Protein AF-A0A1Y7VJZ4-F1 (afdb_monomer)

Structure (mmCIF, N/CA/C/O backbone):
data_AF-A0A1Y7VJZ4-F1
#
_entry.id   AF-A0A1Y7VJZ4-F1
#
loop_
_atom_site.group_PDB
_atom_site.id
_atom_site.type_symbol
_atom_site.label_atom_id
_atom_site.label_alt_id
_atom_site.label_comp_id
_atom_site.label_asym_id
_atom_site.label_entity_id
_atom_site.label_seq_id
_atom_site.pdbx_PDB_ins_code
_atom_site.Cartn_x
_atom_site.Cartn_y
_atom_site.Cartn_z
_atom_site.occupancy
_atom_site.B_iso_or_equiv
_atom_site.auth_seq_id
_atom_site.auth_comp_id
_atom_site.auth_asym_id
_atom_site.auth_atom_id
_atom_site.pdbx_PDB_model_num
ATOM 1 N N . MET A 1 1 ? 20.063 -3.528 -20.665 1.00 54.34 1 MET A N 1
ATOM 2 C CA . MET A 1 1 ? 18.589 -3.467 -20.560 1.00 54.34 1 MET A CA 1
ATOM 3 C C . MET A 1 1 ? 18.259 -2.530 -19.414 1.00 54.34 1 MET A C 1
ATOM 5 O O . MET A 1 1 ? 18.815 -2.715 -18.342 1.00 54.34 1 MET A O 1
ATOM 9 N N . GLY A 1 2 ? 17.520 -1.452 -19.691 1.00 79.25 2 GLY A N 1
ATOM 10 C CA . GLY A 1 2 ? 17.202 -0.401 -18.716 1.00 79.25 2 GLY A CA 1
ATOM 11 C C . GLY A 1 2 ? 16.030 -0.770 -17.802 1.00 79.25 2 GLY A C 1
ATOM 12 O O . GLY A 1 2 ? 15.527 -1.885 -17.850 1.00 79.25 2 GLY A O 1
ATOM 13 N N . ALA A 1 3 ? 15.571 0.186 -16.996 1.00 81.88 3 ALA A N 1
ATOM 14 C CA . ALA A 1 3 ? 14.530 -0.004 -15.978 1.00 81.88 3 ALA A CA 1
ATOM 15 C C . ALA A 1 3 ? 13.089 -0.175 -16.520 1.00 81.8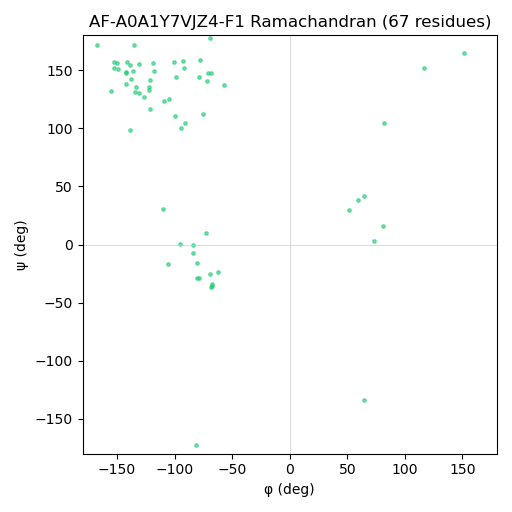8 3 ALA A C 1
ATOM 17 O O . ALA A 1 3 ? 12.140 -0.140 -15.733 1.00 81.88 3 ALA A O 1
ATOM 18 N N . PHE A 1 4 ? 12.910 -0.345 -17.835 1.00 95.25 4 PHE A N 1
ATOM 19 C CA . PHE A 1 4 ? 11.600 -0.390 -18.488 1.00 95.25 4 PHE A CA 1
ATOM 20 C C . PHE A 1 4 ? 11.352 -1.704 -19.237 1.00 95.25 4 PHE A C 1
ATOM 22 O O . PHE A 1 4 ? 12.249 -2.240 -19.884 1.00 95.25 4 PHE A O 1
ATOM 29 N N . LEU A 1 5 ? 10.112 -2.186 -19.154 1.00 95.50 5 LEU A N 1
ATOM 30 C CA . LEU A 1 5 ? 9.556 -3.288 -19.937 1.00 95.50 5 LEU A CA 1
ATOM 31 C C . LEU A 1 5 ? 9.186 -2.828 -21.356 1.00 95.50 5 LEU A C 1
ATOM 33 O O . LEU A 1 5 ? 8.894 -1.655 -21.577 1.00 95.50 5 LEU A O 1
ATOM 37 N N . ASP A 1 6 ? 9.078 -3.772 -22.294 1.00 96.31 6 ASP A N 1
ATOM 38 C CA . ASP A 1 6 ? 8.618 -3.488 -23.665 1.00 96.31 6 ASP A CA 1
ATOM 39 C C . ASP A 1 6 ? 7.125 -3.116 -23.736 1.00 96.31 6 ASP A C 1
ATOM 41 O O . ASP A 1 6 ? 6.675 -2.438 -24.661 1.00 96.31 6 ASP A O 1
ATOM 45 N N . LYS A 1 7 ? 6.335 -3.576 -22.758 1.00 97.31 7 LYS A N 1
ATOM 46 C CA . LYS A 1 7 ? 4.919 -3.237 -22.560 1.00 97.31 7 LYS A CA 1
ATOM 47 C C . LYS A 1 7 ? 4.637 -3.110 -21.062 1.00 97.31 7 LYS A C 1
ATOM 49 O O . LYS A 1 7 ? 5.234 -3.845 -20.276 1.00 97.31 7 LYS A O 1
ATOM 54 N N . PRO A 1 8 ? 3.705 -2.241 -20.648 1.00 98.12 8 PRO A N 1
ATOM 55 C CA . PRO A 1 8 ? 3.382 -2.082 -19.242 1.00 98.12 8 PRO A CA 1
ATOM 56 C C . PRO A 1 8 ? 2.605 -3.295 -18.723 1.00 98.12 8 PRO A C 1
ATOM 58 O O . PRO A 1 8 ? 1.693 -3.800 -19.384 1.00 98.12 8 PRO A O 1
ATOM 61 N N . LYS A 1 9 ? 2.909 -3.723 -17.498 1.00 98.25 9 LYS A N 1
ATOM 62 C CA . LYS A 1 9 ? 2.048 -4.638 -16.748 1.00 98.25 9 LYS A CA 1
ATOM 63 C C . LYS A 1 9 ? 0.841 -3.865 -16.227 1.00 98.25 9 LYS A C 1
ATOM 65 O O . LYS A 1 9 ? 0.974 -2.993 -15.371 1.00 98.25 9 LYS A O 1
ATOM 70 N N . MET A 1 10 ? -0.332 -4.195 -16.765 1.00 98.38 10 MET A N 1
ATOM 71 C CA . MET A 1 10 ? -1.596 -3.507 -16.471 1.00 98.38 10 MET A CA 1
ATOM 72 C C . MET A 1 10 ? -2.433 -4.175 -15.371 1.00 98.38 10 MET A C 1
ATOM 74 O O . MET A 1 10 ? -3.526 -3.685 -15.071 1.00 98.38 10 MET A O 1
ATOM 78 N N . GLU A 1 11 ? -1.955 -5.278 -14.789 1.00 98.62 11 GLU A N 1
ATOM 79 C CA . GLU A 1 11 ? -2.620 -5.964 -13.677 1.00 98.62 11 GLU A CA 1
ATOM 80 C C . GLU A 1 11 ? -2.831 -5.008 -12.496 1.00 98.62 11 GLU A C 1
ATOM 82 O O . GLU A 1 11 ? -1.964 -4.194 -12.176 1.00 98.62 11 GLU A O 1
ATOM 87 N N . LYS A 1 12 ? -4.018 -5.073 -11.886 1.00 98.62 12 LYS A N 1
ATOM 88 C CA . LYS A 1 12 ? -4.394 -4.252 -10.735 1.00 98.62 12 LYS A CA 1
ATOM 89 C C . LYS A 1 12 ? -4.464 -5.130 -9.499 1.00 98.62 12 LYS A C 1
ATOM 91 O O . LYS A 1 12 ? -5.259 -6.067 -9.461 1.00 98.62 12 LYS A O 1
ATOM 96 N N . HIS A 1 13 ? -3.702 -4.774 -8.475 1.00 98.69 13 HIS A N 1
ATOM 97 C CA . HIS A 1 13 ? -3.850 -5.359 -7.149 1.00 98.69 13 HIS A CA 1
ATOM 98 C C . HIS A 1 13 ? -4.768 -4.456 -6.339 1.00 98.69 13 HIS A C 1
ATOM 100 O O . HIS A 1 13 ? -4.349 -3.398 -5.873 1.00 98.69 13 HIS A O 1
ATOM 106 N N . ASN A 1 14 ? -6.036 -4.849 -6.240 1.00 98.69 14 ASN A N 1
ATOM 107 C CA . ASN A 1 14 ? -7.055 -4.082 -5.537 1.00 98.69 14 ASN A CA 1
ATOM 108 C C . ASN A 1 14 ? -7.277 -4.627 -4.127 1.00 98.69 14 ASN A C 1
ATOM 110 O O . ASN A 1 14 ? -7.299 -5.840 -3.923 1.00 98.69 14 ASN A O 1
ATOM 114 N N . ALA A 1 15 ? -7.544 -3.731 -3.184 1.00 98.62 15 ALA A N 1
ATOM 115 C CA . ALA A 1 15 ? -8.121 -4.075 -1.891 1.00 98.62 15 ALA A CA 1
ATOM 116 C C . ALA A 1 15 ? -9.177 -3.037 -1.510 1.00 98.62 15 ALA A C 1
ATOM 118 O O . ALA A 1 15 ? -9.154 -1.897 -1.972 1.00 98.62 15 ALA A O 1
ATOM 119 N N . GLN A 1 16 ? -10.128 -3.439 -0.678 1.00 98.75 16 GLN A N 1
ATOM 120 C CA . GLN A 1 16 ? -11.191 -2.567 -0.196 1.00 98.75 16 GLN A CA 1
ATOM 121 C C . GLN A 1 16 ? -11.636 -3.009 1.192 1.00 98.75 16 GLN A C 1
ATOM 123 O O . GLN A 1 16 ? -11.509 -4.180 1.550 1.00 98.75 16 GLN A O 1
ATOM 128 N N . GLY A 1 17 ? -12.213 -2.086 1.951 1.00 98.62 17 GLY A N 1
ATOM 129 C CA . GLY A 1 17 ? -12.726 -2.382 3.279 1.00 98.62 17 GLY A CA 1
ATOM 130 C C . GLY A 1 17 ? -13.608 -1.274 3.832 1.00 98.62 17 GLY A C 1
ATOM 131 O O . GLY A 1 17 ? -13.753 -0.200 3.246 1.00 98.62 17 GLY A O 1
ATOM 132 N N . GLN A 1 18 ? -14.236 -1.563 4.964 1.00 98.62 18 GLN A N 1
ATOM 133 C CA . GLN A 1 18 ? -15.142 -0.651 5.650 1.00 98.62 18 GLN A CA 1
ATOM 134 C C . GLN A 1 18 ? -15.161 -0.939 7.154 1.00 98.62 18 GLN A C 1
ATOM 136 O O . GLN A 1 18 ? -14.942 -2.075 7.56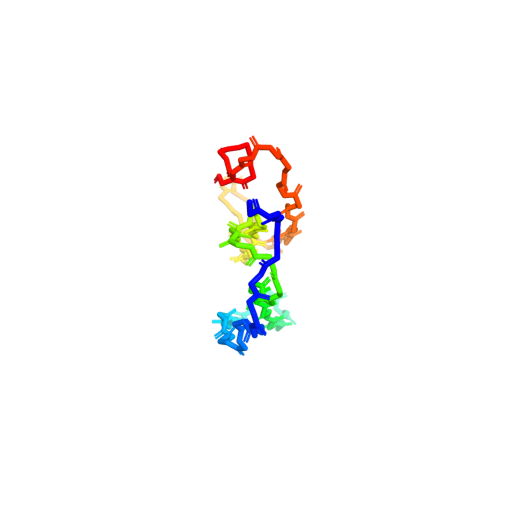8 1.00 98.62 18 GLN A O 1
ATOM 141 N N . GLY A 1 19 ? -15.437 0.084 7.956 1.00 98.38 19 GLY A N 1
ATOM 142 C CA . GLY A 1 19 ? -15.454 0.025 9.420 1.00 98.38 19 GLY A CA 1
ATOM 143 C C . GLY A 1 19 ? -15.113 1.389 10.021 1.00 98.38 19 GLY A C 1
ATOM 144 O O . GLY A 1 19 ? -14.673 2.280 9.299 1.00 98.38 19 GLY A O 1
ATOM 145 N N . ASN A 1 20 ? -15.372 1.597 11.314 1.00 98.06 20 ASN A N 1
ATOM 146 C CA . ASN A 1 20 ? -15.233 2.911 11.971 1.00 98.06 20 ASN A CA 1
ATOM 147 C C . ASN A 1 20 ? -15.958 4.062 11.234 1.00 98.06 20 ASN A C 1
ATOM 149 O O . ASN A 1 20 ? -15.516 5.205 11.261 1.00 98.06 20 ASN A O 1
ATOM 153 N N . GLY A 1 21 ? -17.059 3.760 10.532 1.00 98.56 21 GLY A N 1
ATOM 154 C CA . GLY A 1 21 ? -17.780 4.727 9.690 1.00 98.56 21 GLY A CA 1
ATOM 155 C C . GLY A 1 21 ? -17.076 5.100 8.375 1.00 98.56 21 GLY A C 1
ATOM 156 O O . GLY A 1 21 ? -17.596 5.919 7.621 1.00 98.56 21 GLY A O 1
ATOM 157 N N . LEU A 1 22 ? -15.926 4.495 8.073 1.00 98.69 22 LEU A N 1
ATOM 158 C CA . LEU A 1 22 ? -15.137 4.720 6.865 1.00 98.69 22 LEU A CA 1
ATOM 159 C C . LEU A 1 22 ? -15.361 3.612 5.831 1.00 98.69 22 LEU A C 1
ATOM 161 O O . LEU A 1 22 ? -15.720 2.477 6.155 1.00 98.69 22 LEU A O 1
ATOM 165 N N . ARG A 1 23 ? -15.086 3.945 4.570 1.00 98.75 23 ARG A N 1
ATOM 166 C CA . ARG A 1 23 ? -14.976 3.013 3.443 1.00 98.75 23 ARG A CA 1
ATOM 167 C C . ARG A 1 23 ? -13.708 3.363 2.671 1.00 98.75 23 ARG A C 1
ATOM 169 O O . ARG A 1 23 ? -13.477 4.542 2.418 1.00 98.75 23 ARG A O 1
ATOM 176 N N . TYR A 1 24 ? -12.916 2.367 2.286 1.00 98.81 24 TYR A N 1
ATOM 177 C CA . TYR A 1 24 ? -11.726 2.567 1.462 1.00 98.81 24 TYR A CA 1
ATOM 178 C C . TYR A 1 24 ? -11.689 1.596 0.284 1.00 98.81 24 TYR A C 1
ATOM 180 O O . TYR A 1 24 ? -12.248 0.499 0.331 1.00 98.81 24 TYR A O 1
ATOM 188 N N . GLY A 1 25 ? -10.979 2.016 -0.755 1.00 98.75 25 GLY A N 1
ATOM 189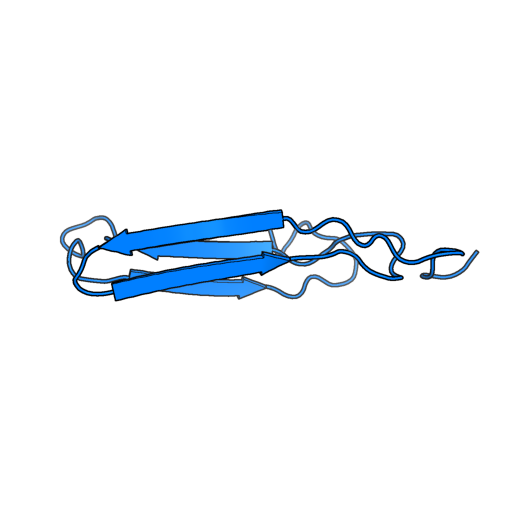 C CA . GLY A 1 25 ? -10.524 1.185 -1.857 1.00 98.75 25 GLY A CA 1
ATOM 190 C C . GLY A 1 25 ? -9.125 1.641 -2.258 1.00 98.75 25 GLY A C 1
ATOM 191 O O . GLY A 1 25 ? -8.801 2.821 -2.128 1.00 98.75 25 GLY A O 1
ATOM 192 N N . LEU A 1 26 ? -8.296 0.712 -2.714 1.00 98.75 26 LEU A N 1
ATOM 193 C CA . LEU A 1 26 ? -6.953 0.982 -3.217 1.00 98.75 26 LEU A CA 1
ATOM 194 C C . LEU A 1 26 ? -6.654 0.094 -4.419 1.00 98.75 26 LEU A C 1
ATOM 196 O O . LEU A 1 26 ? -7.246 -0.975 -4.569 1.00 98.75 26 LEU A O 1
ATOM 200 N N . SER A 1 27 ? -5.709 0.536 -5.244 1.00 98.75 27 SER A N 1
ATOM 201 C CA . SER A 1 27 ? -5.140 -0.242 -6.339 1.00 98.75 27 SER A CA 1
ATOM 202 C C . SER A 1 27 ? -3.653 0.063 -6.447 1.00 98.75 27 SER A C 1
ATOM 204 O O . SER A 1 27 ? -3.274 1.232 -6.430 1.00 98.75 27 SER A O 1
ATOM 206 N N . SER A 1 28 ? -2.830 -0.959 -6.666 1.00 98.69 28 SER A N 1
ATOM 207 C CA . SER A 1 28 ? -1.450 -0.791 -7.135 1.00 98.69 28 SER A CA 1
ATOM 208 C C . SER A 1 28 ? -1.238 -1.471 -8.491 1.00 98.69 28 SER A C 1
ATOM 210 O O . SER A 1 28 ? -2.012 -2.348 -8.891 1.00 98.69 28 SER A O 1
ATOM 212 N N . MET A 1 29 ? -0.235 -1.007 -9.240 1.00 98.69 29 MET A N 1
ATOM 213 C CA . MET A 1 29 ? 0.105 -1.496 -10.578 1.00 98.69 29 MET A CA 1
ATOM 214 C C . MET A 1 29 ? 1.581 -1.224 -10.872 1.00 98.69 29 MET A C 1
ATOM 216 O O . MET A 1 29 ? 2.031 -0.093 -10.733 1.00 98.69 29 MET A O 1
ATOM 220 N N . GLN A 1 30 ? 2.298 -2.230 -11.374 1.00 98.50 30 GLN A N 1
ATOM 221 C CA . GLN A 1 30 ? 3.721 -2.111 -11.716 1.00 98.50 30 GLN A CA 1
ATOM 222 C C . GLN A 1 30 ? 3.983 -1.193 -12.926 1.00 98.50 30 GLN A C 1
ATOM 224 O O . GLN A 1 30 ? 4.982 -0.473 -12.985 1.00 98.50 30 GLN A O 1
ATOM 229 N N . GLY A 1 31 ? 3.098 -1.217 -13.926 1.00 98.38 31 GLY A N 1
ATOM 230 C CA . GLY A 1 31 ? 3.236 -0.387 -15.118 1.00 98.38 31 GLY A CA 1
ATOM 231 C C . GLY A 1 31 ? 4.475 -0.751 -15.937 1.00 98.38 31 GLY A C 1
ATOM 232 O O . GLY A 1 31 ? 4.709 -1.920 -16.236 1.00 98.38 31 GLY A O 1
ATOM 233 N N . TRP A 1 32 ? 5.242 0.258 -16.352 1.00 98.12 32 TRP A N 1
ATOM 234 C CA . TRP A 1 32 ? 6.397 0.088 -17.241 1.00 98.12 32 TRP A CA 1
ATOM 235 C C . TRP A 1 32 ? 7.672 -0.371 -16.537 1.00 98.12 32 TRP A C 1
ATOM 237 O O . TRP A 1 32 ? 8.604 -0.782 -17.221 1.00 98.12 32 TRP A O 1
ATOM 247 N N . ARG A 1 33 ? 7.757 -0.267 -15.206 1.00 97.19 33 ARG A N 1
ATOM 248 C CA . ARG A 1 33 ? 8.971 -0.641 -14.472 1.00 97.19 33 ARG A CA 1
ATOM 249 C C . ARG A 1 33 ? 9.185 -2.149 -14.537 1.00 97.19 33 ARG A C 1
ATOM 251 O O . ARG A 1 33 ? 8.220 -2.909 -14.576 1.00 97.19 33 ARG A O 1
ATOM 258 N N . VAL A 1 34 ? 10.443 -2.585 -14.537 1.00 96.94 34 VAL A N 1
ATOM 259 C CA . VAL A 1 34 ? 10.786 -4.021 -14.485 1.00 96.94 34 VAL A CA 1
ATOM 260 C C . VAL A 1 34 ? 10.397 -4.636 -13.138 1.00 96.94 34 VAL A C 1
ATOM 262 O O . VAL A 1 34 ? 9.877 -5.751 -13.112 1.00 96.94 34 VAL A O 1
ATOM 265 N N . GLU A 1 35 ? 10.531 -3.868 -12.057 1.00 97.12 35 GLU A N 1
ATOM 266 C CA . GLU A 1 35 ? 10.196 -4.275 -10.690 1.00 97.12 35 GLU A CA 1
ATOM 267 C C . GLU A 1 35 ? 9.080 -3.408 -10.103 1.00 97.12 35 GLU A C 1
ATOM 269 O O . GLU A 1 35 ? 8.938 -2.235 -10.457 1.00 97.12 35 GLU A O 1
A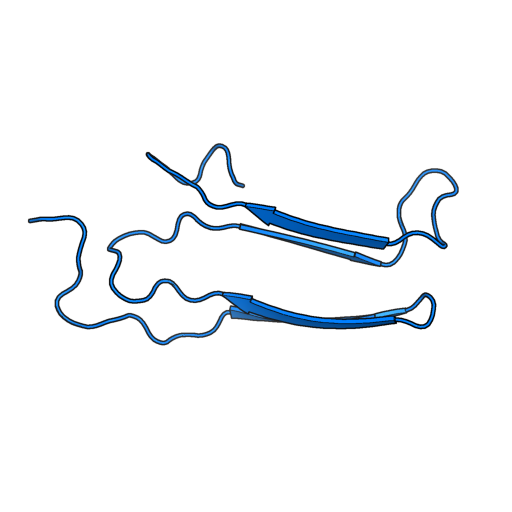TOM 274 N N . MET A 1 36 ? 8.284 -4.007 -9.216 1.00 97.94 36 MET A N 1
ATOM 275 C CA . MET A 1 36 ? 7.291 -3.310 -8.399 1.00 97.94 36 MET A CA 1
ATOM 276 C C . MET A 1 36 ? 7.872 -3.086 -7.004 1.00 97.94 36 MET A C 1
ATOM 278 O O . MET A 1 36 ? 8.068 -4.045 -6.253 1.00 97.94 36 MET A O 1
ATOM 282 N N . GLU A 1 37 ? 8.158 -1.829 -6.677 1.00 98.25 37 GLU A N 1
ATOM 283 C CA . GLU A 1 37 ? 8.812 -1.456 -5.418 1.00 98.25 37 GLU A CA 1
ATOM 284 C C . GLU A 1 37 ? 7.848 -0.814 -4.414 1.00 98.25 37 GLU A C 1
ATOM 286 O O . GLU A 1 37 ? 8.162 -0.809 -3.223 1.00 98.25 37 GLU A O 1
ATOM 291 N N . ASP A 1 38 ? 6.668 -0.356 -4.857 1.00 98.56 38 ASP A N 1
ATOM 292 C CA . ASP A 1 38 ? 5.678 0.231 -3.955 1.00 98.56 38 ASP A CA 1
ATOM 293 C C . ASP A 1 38 ? 5.033 -0.820 -3.044 1.00 98.56 38 ASP A C 1
ATOM 295 O O . ASP A 1 38 ? 4.756 -1.962 -3.434 1.00 98.56 38 ASP A O 1
ATOM 299 N N . ALA A 1 39 ? 4.684 -0.372 -1.844 1.00 98.50 39 ALA A N 1
ATOM 300 C CA . ALA A 1 39 ? 3.886 -1.099 -0.869 1.00 98.50 39 ALA A CA 1
ATOM 301 C C . ALA A 1 39 ? 2.817 -0.179 -0.258 1.00 98.50 39 ALA A C 1
ATOM 303 O O . ALA A 1 39 ? 2.801 1.034 -0.479 1.00 98.50 39 ALA A O 1
ATOM 304 N N . HIS A 1 40 ? 1.899 -0.749 0.520 1.00 98.69 40 HIS A N 1
ATOM 305 C CA . HIS A 1 40 ? 0.868 0.020 1.214 1.00 98.69 40 HIS A CA 1
ATOM 306 C C . HIS A 1 40 ? 0.405 -0.678 2.494 1.00 98.69 40 HIS A C 1
ATOM 308 O O . HIS A 1 40 ? 0.475 -1.900 2.609 1.00 98.69 40 HIS A O 1
ATOM 314 N N . THR A 1 41 ? -0.149 0.110 3.414 1.00 98.75 41 THR A N 1
ATOM 315 C CA . THR A 1 41 ? -0.880 -0.371 4.592 1.00 98.75 41 THR A CA 1
ATOM 316 C C . THR A 1 41 ? -2.283 0.222 4.566 1.00 98.75 41 THR A C 1
ATOM 318 O O . THR A 1 41 ? -2.436 1.425 4.359 1.00 98.75 41 THR A O 1
ATOM 321 N N . A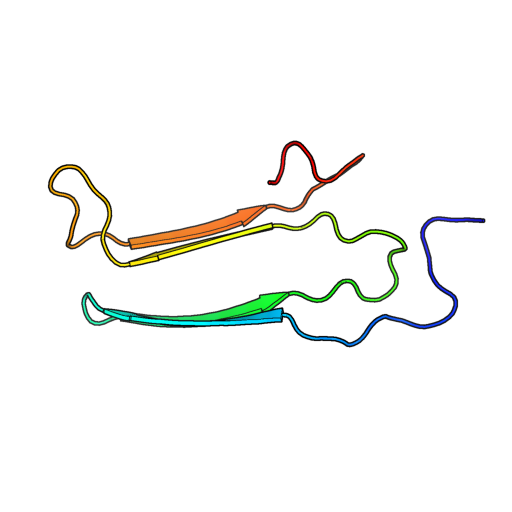LA A 1 42 ? -3.307 -0.601 4.790 1.00 98.69 42 ALA A N 1
ATOM 322 C CA . ALA A 1 42 ? -4.692 -0.155 4.924 1.00 98.69 42 ALA A CA 1
ATOM 323 C C . ALA A 1 42 ? -5.377 -0.923 6.059 1.00 98.69 42 ALA A C 1
ATOM 325 O O . ALA A 1 42 ? -5.814 -2.060 5.882 1.00 98.69 42 ALA A O 1
ATOM 326 N N . VAL A 1 43 ? -5.444 -0.304 7.238 1.00 98.62 43 VAL A N 1
ATOM 327 C CA . VAL A 1 43 ? -5.957 -0.928 8.461 1.00 98.62 43 VAL A CA 1
ATOM 328 C C . VAL A 1 43 ? -7.040 -0.051 9.076 1.00 98.62 43 VAL A C 1
ATOM 330 O O . VAL A 1 43 ? -6.830 1.130 9.351 1.00 98.62 43 VAL A O 1
ATOM 333 N N . ILE A 1 44 ? -8.199 -0.656 9.322 1.00 98.62 44 ILE A N 1
ATOM 334 C CA . ILE A 1 44 ? -9.273 -0.079 10.129 1.00 98.62 44 ILE A CA 1
ATOM 335 C C . ILE A 1 44 ? -9.250 -0.791 11.480 1.00 98.62 44 ILE A C 1
ATOM 337 O O . ILE A 1 44 ? -9.348 -2.015 11.515 1.00 98.62 44 ILE A O 1
ATOM 341 N N . GLY A 1 45 ? -9.151 -0.026 12.565 1.00 98.44 45 GLY A N 1
ATOM 342 C CA . GLY A 1 45 ? -9.024 -0.543 13.924 1.00 98.44 45 GLY A CA 1
ATOM 343 C C . GLY A 1 45 ? -7.586 -0.922 14.255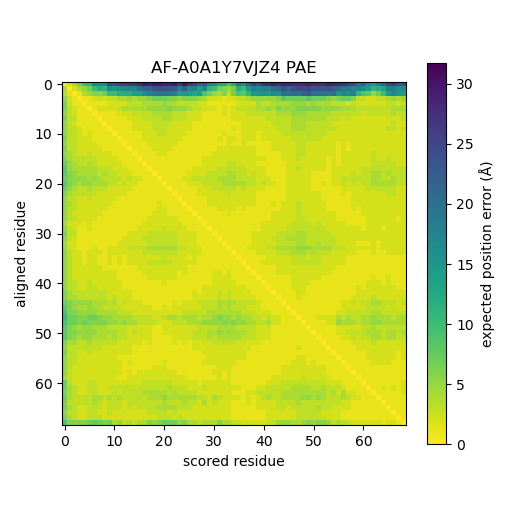 1.00 98.44 45 GLY A C 1
ATOM 344 O O . GLY A 1 45 ? -7.080 -1.949 13.808 1.00 98.44 45 GLY A O 1
ATOM 345 N N . LEU A 1 46 ? -6.921 -0.080 15.045 1.00 98.56 46 LEU A N 1
ATOM 346 C CA . LEU A 1 46 ? -5.566 -0.335 15.525 1.00 98.56 46 LEU A CA 1
ATOM 347 C C . LEU A 1 46 ? -5.597 -1.062 16.882 1.00 98.56 46 LEU A C 1
ATOM 349 O O . LEU A 1 46 ? -6.556 -0.903 17.639 1.00 98.56 46 LEU A O 1
ATOM 353 N N . PRO A 1 47 ? -4.563 -1.860 17.209 1.00 98.06 47 PRO A N 1
ATOM 354 C CA . PRO A 1 47 ? -4.484 -2.547 18.495 1.00 98.06 47 PRO A CA 1
ATOM 355 C C . PRO A 1 47 ? -4.244 -1.569 19.656 1.00 98.06 47 PRO A C 1
ATOM 357 O O . PRO A 1 47 ? -4.025 -0.373 19.460 1.00 98.06 47 PRO A O 1
ATOM 360 N N . SER A 1 48 ? -4.206 -2.111 20.875 1.00 98.19 48 SER A N 1
ATOM 361 C CA . SER A 1 48 ? -3.832 -1.382 22.096 1.00 98.19 48 SER A CA 1
ATOM 362 C C . SER A 1 48 ? -4.804 -0.256 22.474 1.00 98.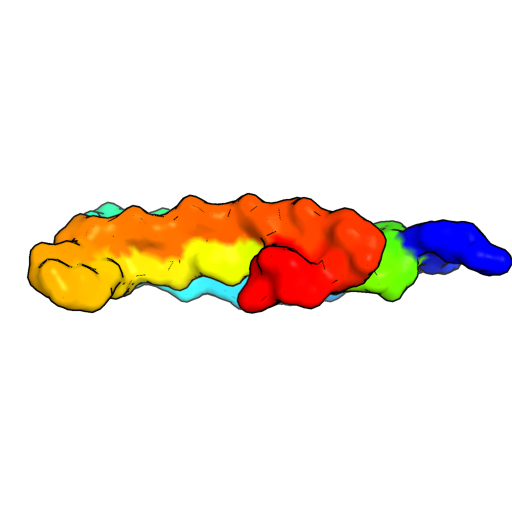19 48 SER A C 1
ATOM 364 O O . SER A 1 48 ? -4.373 0.814 22.901 1.00 98.19 48 SER A O 1
ATOM 366 N N . GLY A 1 49 ? -6.115 -0.499 22.345 1.00 97.75 49 GLY A N 1
ATOM 367 C CA . GLY A 1 49 ? -7.150 0.466 22.731 1.00 97.75 49 GLY A CA 1
ATOM 368 C C . GLY A 1 49 ? -7.414 1.550 21.682 1.00 97.75 49 GLY A C 1
ATOM 369 O O . GLY A 1 49 ? -7.984 2.594 22.001 1.00 97.75 49 GLY A O 1
ATOM 370 N N . LEU A 1 50 ? -6.953 1.342 20.445 1.00 98.56 50 LEU A N 1
ATOM 371 C CA . LEU A 1 50 ? -7.102 2.266 19.321 1.00 98.56 50 LEU A CA 1
ATOM 372 C C . LEU A 1 50 ? -8.068 1.714 18.263 1.00 98.56 50 LEU A C 1
ATOM 374 O O . LEU A 1 50 ? -7.952 2.018 17.074 1.00 98.56 50 LEU A O 1
ATOM 378 N N . GLU A 1 51 ? -9.056 0.921 18.679 1.00 98.38 51 GLU A N 1
ATOM 379 C CA . GLU A 1 51 ? -9.984 0.240 17.774 1.00 98.38 51 GLU A CA 1
ATOM 380 C C . GLU A 1 51 ? -10.822 1.233 16.955 1.00 98.38 51 GLU A C 1
ATOM 382 O O . GLU A 1 51 ? -11.258 0.906 15.855 1.00 98.38 51 GLU A O 1
ATOM 387 N N . THR A 1 52 ? -11.007 2.466 17.438 1.00 98.44 52 THR A N 1
ATOM 388 C CA . THR A 1 52 ? -11.700 3.544 16.709 1.00 98.44 52 THR A CA 1
ATOM 389 C C . THR A 1 52 ? -10.797 4.312 15.736 1.00 98.44 52 THR A C 1
ATOM 391 O O . THR A 1 52 ? -11.287 5.150 14.981 1.00 98.44 52 THR A O 1
ATOM 394 N N . TRP A 1 53 ? -9.484 4.063 15.742 1.00 98.69 53 TRP A N 1
ATOM 395 C CA . TRP A 1 53 ? -8.521 4.681 14.829 1.00 98.69 53 TRP A CA 1
ATOM 396 C C . TRP A 1 53 ? -8.297 3.826 13.584 1.00 98.69 53 TRP A C 1
ATOM 398 O O . TRP A 1 53 ? -8.548 2.623 13.565 1.00 98.69 53 TRP A O 1
ATOM 408 N N . SER A 1 54 ? -7.832 4.463 12.513 1.00 98.75 54 SER A N 1
ATOM 409 C CA . SER A 1 54 ? -7.491 3.799 11.252 1.00 98.75 54 SER A CA 1
ATOM 410 C C . SER A 1 54 ? -6.165 4.345 10.732 1.00 98.75 54 SER A C 1
ATOM 412 O O . SER A 1 54 ? -5.849 5.512 10.966 1.00 98.75 54 SER A O 1
ATOM 414 N N . PHE A 1 55 ? -5.398 3.517 10.025 1.00 98.81 55 PHE A N 1
ATOM 415 C CA . PHE A 1 55 ? -4.107 3.883 9.449 1.00 98.81 55 PHE A CA 1
ATOM 416 C C . PHE A 1 55 ? -4.035 3.477 7.979 1.00 98.81 55 PHE A C 1
ATOM 418 O O . PHE A 1 55 ? -4.312 2.331 7.617 1.00 98.81 55 PHE A O 1
ATOM 425 N N . PHE A 1 56 ? -3.628 4.430 7.144 1.00 98.81 56 PHE A N 1
ATOM 426 C CA . PHE A 1 56 ? -3.456 4.252 5.710 1.00 98.81 56 PHE A CA 1
ATOM 427 C C . PHE A 1 56 ? -2.127 4.874 5.294 1.00 98.81 56 PHE A C 1
ATOM 429 O O . PHE A 1 56 ? -1.842 6.013 5.665 1.00 98.81 56 PHE A O 1
ATOM 436 N N . ALA A 1 57 ? -1.325 4.141 4.528 1.00 98.81 57 ALA A N 1
ATOM 437 C CA . ALA A 1 57 ? -0.033 4.611 4.049 1.00 98.81 57 ALA A CA 1
ATOM 438 C C . ALA A 1 57 ? 0.321 3.998 2.693 1.00 98.81 57 ALA A C 1
ATOM 440 O O . ALA A 1 57 ? -0.075 2.873 2.384 1.00 98.81 57 ALA A O 1
ATOM 441 N N . VAL A 1 58 ? 1.098 4.751 1.917 1.00 98.75 58 VAL A N 1
ATOM 442 C CA . VAL A 1 58 ? 1.728 4.325 0.665 1.00 98.75 58 VAL A CA 1
ATOM 443 C C . VAL A 1 58 ? 3.227 4.527 0.827 1.00 98.75 58 VAL A C 1
ATOM 445 O O . VAL A 1 58 ? 3.657 5.565 1.333 1.00 98.75 58 VAL A O 1
ATOM 448 N N . TYR A 1 59 ? 4.003 3.538 0.404 1.00 98.62 59 TYR A N 1
ATOM 449 C CA . TYR A 1 59 ? 5.457 3.550 0.481 1.00 98.62 59 TYR A CA 1
ATOM 450 C C . TYR A 1 59 ? 5.999 3.394 -0.938 1.00 98.62 59 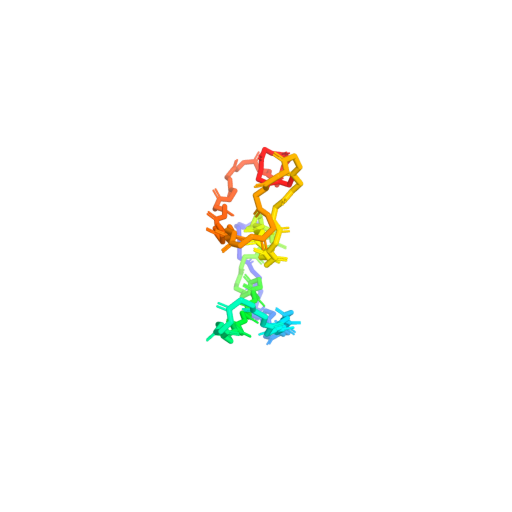TYR A C 1
ATOM 452 O O . TYR A 1 59 ? 5.751 2.368 -1.566 1.00 98.62 59 TYR A O 1
ATOM 460 N N . ASP A 1 60 ? 6.703 4.409 -1.439 1.00 98.56 60 ASP A N 1
ATOM 461 C CA . ASP A 1 60 ? 7.386 4.377 -2.738 1.00 98.56 60 ASP A CA 1
ATOM 462 C C . ASP A 1 60 ? 8.819 3.876 -2.510 1.00 98.56 60 ASP A C 1
ATOM 464 O O . ASP A 1 60 ? 9.651 4.562 -1.906 1.00 98.56 60 ASP A O 1
ATOM 468 N N . GLY A 1 61 ? 9.064 2.618 -2.873 1.00 98.00 61 GLY A N 1
ATOM 469 C CA . GLY A 1 61 ? 10.362 1.976 -2.708 1.00 98.00 61 GLY A CA 1
ATOM 470 C C . GLY A 1 61 ? 11.339 2.399 -3.801 1.00 98.00 61 GLY A C 1
ATOM 471 O O . GLY A 1 61 ? 10.969 2.550 -4.963 1.00 98.00 61 GLY A O 1
ATOM 472 N N . HIS A 1 62 ? 12.617 2.536 -3.449 1.00 96.75 62 HIS A N 1
ATOM 473 C CA . HIS A 1 62 ? 13.687 2.817 -4.403 1.00 96.75 62 HIS A CA 1
ATOM 474 C C . HIS A 1 62 ? 14.923 1.976 -4.091 1.00 96.75 62 HIS A C 1
ATOM 476 O O . HIS A 1 62 ? 15.290 1.809 -2.927 1.00 96.75 62 HIS A O 1
ATOM 482 N N . ALA A 1 63 ? 15.601 1.514 -5.146 1.00 96.38 63 ALA A N 1
ATOM 483 C CA . ALA A 1 63 ? 16.781 0.647 -5.057 1.00 96.38 63 ALA A CA 1
ATOM 484 C C . ALA A 1 63 ? 16.502 -0.688 -4.332 1.00 96.38 63 ALA A C 1
ATOM 486 O O . ALA A 1 63 ? 17.341 -1.210 -3.597 1.00 96.38 63 ALA A O 1
ATOM 487 N N . GLY A 1 64 ? 15.321 -1.253 -4.576 1.00 94.81 64 GLY A N 1
ATOM 488 C CA . GLY A 1 64 ? 14.793 -2.466 -3.971 1.00 94.81 64 GLY A CA 1
ATOM 489 C C . GLY A 1 64 ? 13.529 -2.203 -3.152 1.00 94.81 64 GLY A C 1
ATOM 490 O O . GLY A 1 64 ? 13.341 -1.149 -2.551 1.00 94.81 64 GLY A O 1
ATOM 491 N N . SER A 1 65 ? 12.671 -3.220 -3.046 1.00 97.00 65 SER A N 1
ATOM 492 C CA . SER A 1 65 ? 11.415 -3.130 -2.290 1.00 97.00 65 SER A CA 1
ATOM 493 C C . SER A 1 65 ? 11.570 -3.389 -0.782 1.00 97.00 65 SER A C 1
ATOM 495 O O . SER A 1 65 ? 10.570 -3.470 -0.083 1.00 97.00 65 SER A O 1
ATOM 497 N N . GLN A 1 66 ? 12.780 -3.668 -0.280 1.00 98.19 66 GLN A N 1
ATOM 498 C CA . GLN A 1 66 ? 12.957 -4.227 1.073 1.00 98.19 66 GLN A CA 1
ATOM 499 C C . GLN A 1 66 ? 12.580 -3.250 2.189 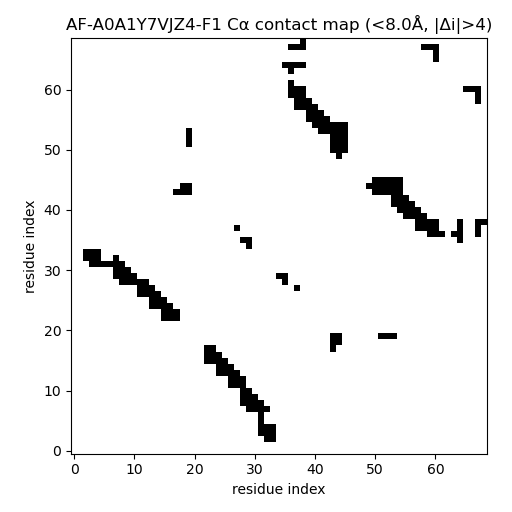1.00 98.19 66 GLN A C 1
ATOM 501 O O . GLN A 1 66 ? 12.089 -3.691 3.213 1.00 98.19 66 GLN A O 1
ATOM 506 N N . VAL A 1 67 ? 12.816 -1.949 2.001 1.00 98.25 67 VAL A N 1
ATOM 507 C CA . VAL A 1 67 ? 12.502 -0.929 3.019 1.00 98.25 67 VAL A CA 1
ATOM 508 C C . VAL A 1 67 ? 11.020 -0.544 2.995 1.00 98.25 67 VAL A C 1
ATOM 510 O O . VAL A 1 67 ? 10.474 -0.144 4.016 1.00 98.25 67 VAL A O 1
ATOM 513 N N . ALA A 1 68 ? 10.374 -0.644 1.831 1.00 98.19 68 ALA A N 1
ATOM 514 C CA . ALA A 1 68 ? 8.959 -0.320 1.671 1.00 98.19 68 ALA A CA 1
ATOM 515 C C . ALA A 1 68 ? 8.026 -1.437 2.180 1.00 98.19 68 ALA A C 1
ATOM 517 O O . ALA A 1 68 ? 6.902 -1.139 2.581 1.00 98.19 68 ALA A O 1
ATOM 518 N N . LYS A 1 69 ? 8.472 -2.700 2.131 1.00 93.06 69 LYS A N 1
ATOM 519 C CA . LYS A 1 69 ? 7.732 -3.888 2.592 1.00 93.06 69 LYS A CA 1
ATOM 520 C C . LYS A 1 69 ? 7.841 -4.088 4.098 1.00 93.06 69 LYS A C 1
ATOM 522 O O . LYS A 1 69 ? 6.821 -4.519 4.676 1.00 93.06 69 LYS A O 1
#

Nearest PDB structures (foldseek):
  4rag-assembly1_A  TM=1.009E+00  e=1.207E-08  Homo sapiens
  4ra2-assembly1_A  TM=1.008E+00  e=2.091E-08  Homo sapiens
  6b67-assembly3_C  TM=9.871E-01  e=1.541E-08  Homo sapiens
  4raf-assembly1_A  TM=1.006E+00  e=3.853E-08  Homo sapiens
  2p8e-assembly2_B  TM=9.989E-01  e=2.005E-07  Homo sapiens

Secondary structure (DSSP, 8-state):
--SEEEEEE---EEEEEEETTEEEEEEE--EEESS---EEEEEEEETTTEEEEEEEEEE---SSSTTT-

InterPro domains:
  IPR000222 PPM-type phosphatase, divalent cation binding [PS01032] (55-63)
  IPR001932 PPM-type phosphatase-like domain [PF00481] (23-69)
  IPR001932 PPM-type phosphatase-like domain [PS51746] (23-69)
  IPR036457 PPM-type phosphatase-like domain superfamily [G3DSA:3.60.40.10] (1-69)
  IPR036457 PPM-type phosphatase-like domain superfamily [SSF81606] (3-68)

Mean predicted aligned error: 2.82 Å

Solvent-accessible surface area (backbone atoms only — not comparable to full-atom values): 4357 Å² total; per-residue (Å²): 135,74,72,58,47,100,62,59,46,79,63,71,54,70,54,70,53,72,51,87,93,45,75,53,74,52,70,49,63,50,33,42,40,73,66,71,26,65,35,73,48,82,43,72,45,40,77,94,91,30,55,82,41,68,51,75,50,77,32,86,32,70,98,52,38,74,87,35,104

Foldseek 3Di:
DDQFDPFFFPDWDKDWDDDLNDTDIDIDGRTGGPDDQKDKDWAQADPDPRNSDTDIDIDDGDPHNPVRD

pLDDT: mean 96.93, std 6.04, range [54.34, 98.81]

Sequence (69 aa):
MGAFLDKPKMEKHNAQGQGNGLRYGLSSMQGWRVEMEDAHTAVIGLPSGLETWSFFAVYDGHAGSQVAK

Radius of gyration: 15.38 Å; Cα contacts (8 Å, |Δi|>4): 113; chains: 1; bounding box: 36×11×46 Å

Organism: Mus musculus (NCBI:txid10090)